Protein AF-X1PTL4-F1 (afdb_monomer_lite)

Sequence (139 aa):
MKKRNIVIISCVVGIVVIAAILIFVAPLKTVSYTVTENYQTTETYYIKEPYTVQEPYTETETYYEKEPFTTYETYTEREPYNKSVPIDYIVTSKGSYSYFWSTGFDVWINIKNTDIKSGTFTVVFNLILKGGAKTTKSA

pLDDT: mean 72.63, std 16.56, range [41.31, 96.75]

Structure (mmCIF, N/CA/C/O backbone):
data_AF-X1PTL4-F1
#
_entry.id   AF-X1PTL4-F1
#
loop_
_atom_site.group_PDB
_atom_site.id
_atom_site.type_symbol
_atom_site.label_atom_id
_atom_site.label_alt_id
_atom_site.label_comp_id
_atom_site.label_asym_id
_atom_site.label_entity_id
_atom_site.label_seq_id
_atom_site.pdbx_PDB_ins_code
_atom_site.Cartn_x
_atom_site.Cartn_y
_atom_site.Cartn_z
_atom_site.occupancy
_atom_site.B_iso_or_equiv
_atom_site.auth_seq_id
_atom_site.auth_comp_id
_atom_site.auth_asym_id
_atom_site.auth_atom_id
_atom_site.pdbx_PDB_model_num
ATOM 1 N N . MET A 1 1 ? -7.989 63.525 -13.585 1.00 59.88 1 MET A N 1
ATOM 2 C CA . MET A 1 1 ? -8.627 63.137 -12.299 1.00 59.88 1 MET A CA 1
ATOM 3 C C . MET A 1 1 ? -7.735 62.365 -11.312 1.00 59.88 1 MET A C 1
ATOM 5 O O . MET A 1 1 ? -8.124 62.255 -10.162 1.00 59.88 1 MET A O 1
ATOM 9 N N . LYS A 1 2 ? -6.533 61.879 -11.672 1.00 62.25 2 LYS A N 1
ATOM 10 C CA . LYS A 1 2 ? -5.738 60.993 -10.789 1.00 62.25 2 LYS A CA 1
ATOM 11 C C . LYS A 1 2 ? -4.992 61.699 -9.634 1.00 62.25 2 LYS A C 1
ATOM 13 O O . LYS A 1 2 ? -4.867 61.130 -8.559 1.00 62.25 2 LYS A O 1
ATOM 18 N N . LYS A 1 3 ? -4.543 62.951 -9.816 1.00 61.12 3 LYS A N 1
ATOM 19 C CA . LYS A 1 3 ? -3.769 63.686 -8.789 1.00 61.12 3 LYS A CA 1
ATOM 20 C C . LYS A 1 3 ? -4.604 64.179 -7.593 1.00 61.12 3 LYS A C 1
ATOM 22 O O . LYS A 1 3 ? -4.111 64.123 -6.476 1.00 61.12 3 LYS A O 1
ATOM 27 N N . ARG A 1 4 ? -5.865 64.603 -7.790 1.00 64.00 4 ARG A N 1
ATOM 28 C CA . ARG A 1 4 ? -6.728 65.067 -6.676 1.00 64.00 4 ARG A CA 1
ATOM 29 C C . ARG A 1 4 ? -7.063 63.939 -5.693 1.00 64.00 4 ARG A C 1
ATOM 31 O O . ARG A 1 4 ? -7.041 64.172 -4.493 1.00 64.00 4 ARG A O 1
ATOM 38 N N . ASN A 1 5 ? -7.280 62.718 -6.183 1.00 66.88 5 ASN A N 1
ATOM 39 C CA . ASN A 1 5 ? -7.657 61.587 -5.331 1.00 66.88 5 ASN A CA 1
ATOM 40 C C . ASN A 1 5 ? -6.498 61.120 -4.432 1.00 66.88 5 ASN A C 1
ATOM 42 O O . ASN A 1 5 ? -6.730 60.778 -3.280 1.00 66.88 5 ASN A O 1
ATOM 46 N N . ILE A 1 6 ? -5.251 61.175 -4.916 1.00 68.75 6 ILE A N 1
ATOM 47 C CA . ILE A 1 6 ? -4.063 60.811 -4.119 1.00 68.75 6 ILE A CA 1
ATOM 48 C C . ILE A 1 6 ? -3.835 61.807 -2.970 1.00 68.75 6 ILE A C 1
ATOM 50 O O . ILE A 1 6 ? -3.513 61.396 -1.859 1.00 68.75 6 ILE A O 1
ATOM 54 N N . VAL A 1 7 ? -4.056 63.105 -3.207 1.00 72.75 7 VAL A N 1
ATOM 55 C CA . VAL A 1 7 ? -3.920 64.138 -2.163 1.00 72.75 7 VAL A CA 1
ATOM 56 C C . VAL A 1 7 ? -4.988 63.974 -1.079 1.00 72.75 7 VAL A C 1
ATOM 58 O O . VAL A 1 7 ? -4.677 64.081 0.104 1.00 72.75 7 VAL A O 1
ATOM 61 N N . ILE A 1 8 ? -6.227 63.654 -1.463 1.00 74.31 8 ILE A N 1
ATOM 62 C CA . ILE A 1 8 ? -7.319 63.430 -0.505 1.00 74.31 8 ILE A CA 1
ATOM 63 C C . ILE A 1 8 ? -7.038 62.191 0.354 1.00 74.31 8 ILE A C 1
ATOM 65 O O . ILE A 1 8 ? -7.151 62.269 1.572 1.00 74.31 8 ILE A O 1
ATOM 69 N N . ILE A 1 9 ? -6.605 61.078 -0.250 1.00 75.69 9 ILE A N 1
ATOM 70 C CA . ILE A 1 9 ? -6.286 59.848 0.494 1.00 75.69 9 ILE A CA 1
ATOM 71 C C . ILE A 1 9 ? -5.126 60.084 1.470 1.00 75.69 9 ILE A C 1
ATOM 73 O O . ILE A 1 9 ? -5.224 59.689 2.628 1.00 75.69 9 ILE A O 1
ATOM 77 N N . SER A 1 10 ? -4.067 60.781 1.045 1.00 77.12 10 SER A N 1
ATOM 78 C CA . SER A 1 10 ? -2.933 61.118 1.920 1.00 77.12 10 SER A CA 1
ATOM 79 C C . SER A 1 10 ? -3.361 61.971 3.124 1.00 77.12 10 SER A C 1
ATOM 81 O O . SER A 1 10 ? -2.974 61.692 4.257 1.00 77.12 10 SER A O 1
ATOM 83 N N . CYS A 1 11 ? -4.234 62.960 2.904 1.00 81.50 11 CYS A N 1
ATOM 84 C CA . CYS A 1 11 ? -4.755 63.809 3.974 1.00 81.50 11 CYS A CA 1
ATOM 85 C C . CYS A 1 11 ? -5.617 63.015 4.973 1.00 81.50 11 CYS A C 1
ATOM 87 O O . CYS A 1 11 ? -5.450 63.149 6.183 1.00 81.50 11 CYS A O 1
ATOM 89 N N . VAL A 1 12 ? -6.487 62.126 4.477 1.00 81.88 12 VAL A N 1
ATOM 90 C CA . VAL A 1 12 ? -7.345 61.285 5.328 1.00 81.88 12 VAL A CA 1
ATOM 91 C C . VAL A 1 12 ? -6.512 60.318 6.170 1.00 81.88 12 VAL A C 1
ATOM 93 O O . VAL A 1 12 ? -6.748 60.206 7.371 1.00 81.88 12 VAL A O 1
ATOM 96 N N . VAL A 1 13 ? -5.502 59.667 5.585 1.00 82.94 13 VAL A N 1
ATOM 97 C CA . VAL A 1 13 ? -4.611 58.761 6.331 1.00 82.94 13 VAL A CA 1
ATOM 98 C C . VAL A 1 13 ? -3.830 59.526 7.401 1.00 82.94 13 VAL A C 1
ATOM 100 O O . VAL A 1 13 ? -3.746 59.059 8.535 1.00 82.94 13 VAL A O 1
ATOM 103 N N . GLY A 1 14 ? -3.331 60.726 7.087 1.00 85.25 14 GLY A N 1
ATOM 104 C CA . GLY A 1 14 ? -2.650 61.578 8.064 1.00 85.25 14 GLY A CA 1
ATOM 105 C C . GLY A 1 14 ? -3.526 61.921 9.273 1.00 85.25 14 GLY A C 1
ATOM 106 O O . GLY A 1 14 ? -3.080 61.792 10.411 1.00 85.25 14 GLY A O 1
ATOM 107 N N . ILE A 1 15 ? -4.793 62.282 9.044 1.00 84.81 15 ILE A N 1
ATOM 108 C CA . ILE A 1 15 ? -5.740 62.614 10.121 1.00 84.81 15 ILE A CA 1
ATOM 109 C C . ILE A 1 15 ? -6.032 61.394 11.004 1.00 84.81 15 ILE A C 1
ATOM 111 O O . ILE A 1 15 ? -6.038 61.516 12.228 1.00 84.81 15 ILE A O 1
ATOM 115 N N . VAL A 1 16 ? -6.233 60.213 10.408 1.00 85.06 16 VAL A N 1
ATOM 116 C CA . VAL A 1 16 ? -6.510 58.977 11.164 1.00 85.06 16 VAL A CA 1
ATOM 117 C C . VAL A 1 16 ? -5.323 58.591 12.046 1.00 85.06 16 VAL A C 1
ATOM 119 O O . VAL A 1 16 ? -5.514 58.234 13.208 1.00 85.06 16 VAL A O 1
ATOM 122 N N . VAL A 1 17 ? -4.095 58.713 11.533 1.00 85.56 17 VAL A N 1
ATOM 123 C CA . VAL A 1 17 ? -2.881 58.411 12.305 1.00 85.56 17 VAL A CA 1
ATOM 124 C C . VAL A 1 17 ? -2.720 59.380 13.480 1.00 85.56 17 VAL A C 1
ATOM 126 O O . VAL A 1 17 ? -2.443 58.941 14.594 1.00 85.56 17 VAL A O 1
ATOM 129 N N . ILE A 1 18 ? -2.957 60.680 13.274 1.00 85.06 18 ILE A N 1
ATOM 130 C CA . ILE A 1 18 ? -2.886 61.679 14.354 1.00 85.06 18 ILE A CA 1
ATOM 131 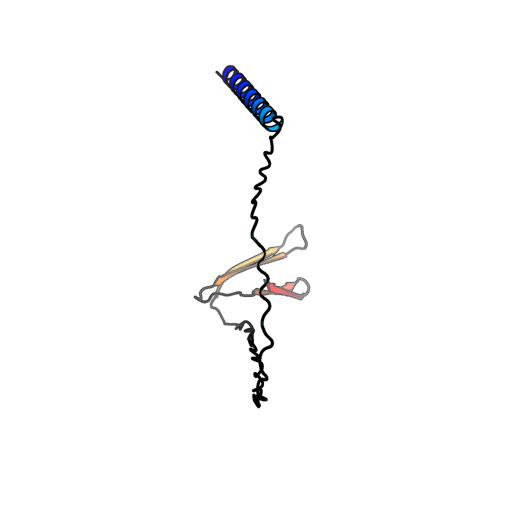C C . ILE A 1 18 ? -3.952 61.405 15.424 1.00 85.06 18 ILE A C 1
ATOM 133 O O . ILE A 1 18 ? -3.645 61.434 16.615 1.00 85.06 18 ILE A O 1
ATOM 137 N N . ALA A 1 19 ? -5.186 61.089 15.021 1.00 83.12 19 ALA A N 1
ATOM 138 C CA . ALA A 1 19 ? -6.263 60.768 15.955 1.00 83.12 19 ALA A CA 1
ATOM 139 C C . ALA A 1 19 ? -5.944 59.522 16.800 1.00 83.12 19 ALA A C 1
ATOM 141 O O . ALA A 1 19 ? -6.158 59.533 18.010 1.00 83.12 19 ALA A O 1
ATOM 142 N N . ALA A 1 20 ? -5.373 58.478 16.190 1.00 81.81 20 ALA A N 1
ATOM 143 C CA . ALA A 1 20 ? -4.968 57.272 16.908 1.00 81.81 20 ALA A CA 1
ATOM 144 C C . ALA A 1 20 ? -3.878 57.564 17.952 1.00 81.81 20 ALA A C 1
ATOM 146 O O . ALA A 1 20 ? -3.987 57.114 19.091 1.00 81.81 20 ALA A O 1
ATOM 147 N N . ILE A 1 21 ? -2.866 58.366 17.603 1.00 82.81 21 ILE A N 1
ATOM 148 C CA . ILE A 1 21 ? -1.808 58.756 18.546 1.00 82.81 21 ILE A CA 1
ATOM 149 C C . ILE A 1 21 ? -2.398 59.534 19.730 1.00 82.81 21 ILE A C 1
ATOM 151 O O . ILE A 1 21 ? -2.048 59.253 20.874 1.00 82.81 21 ILE A O 1
ATOM 155 N N . LEU A 1 22 ? -3.332 60.460 19.491 1.00 82.44 22 LEU A N 1
ATOM 156 C CA . LEU A 1 22 ? -3.970 61.228 20.567 1.00 82.44 22 LEU A CA 1
ATOM 157 C C . LEU A 1 22 ? -4.773 60.348 21.535 1.00 82.44 22 LEU A C 1
ATOM 159 O O . LEU A 1 22 ? -4.775 60.622 22.733 1.00 82.44 22 LEU A O 1
ATOM 163 N N . ILE A 1 23 ? -5.404 59.276 21.045 1.00 79.44 23 ILE A N 1
ATOM 164 C CA . ILE A 1 23 ? -6.117 58.313 21.899 1.00 79.44 23 ILE A CA 1
ATOM 165 C C . ILE A 1 23 ? -5.135 57.552 22.799 1.00 79.44 23 ILE A C 1
ATOM 167 O O . ILE A 1 23 ? -5.414 57.376 23.981 1.00 79.44 23 ILE A O 1
ATOM 171 N N . PHE A 1 24 ? -3.976 57.140 22.275 1.00 74.56 24 PHE A N 1
ATOM 172 C CA . PHE A 1 24 ? -2.977 56.407 23.064 1.00 74.56 24 PHE A CA 1
ATOM 173 C C . PHE A 1 24 ? -2.208 57.284 24.057 1.00 74.56 24 PHE A C 1
ATOM 175 O O . PHE A 1 24 ? -1.771 56.789 25.092 1.00 74.56 24 PHE A O 1
ATOM 182 N N . VAL A 1 25 ? -2.039 58.576 23.764 1.00 74.19 25 VAL A N 1
ATOM 183 C CA . VAL A 1 25 ? -1.352 59.516 24.666 1.00 74.19 25 VAL A CA 1
ATOM 184 C C . VAL A 1 25 ? -2.276 60.010 25.787 1.00 74.19 25 VAL A C 1
ATOM 186 O O . VAL A 1 25 ? -1.789 60.518 26.796 1.00 74.19 25 VAL A O 1
ATOM 189 N N . ALA A 1 26 ? -3.597 59.849 25.663 1.00 73.94 26 ALA A N 1
ATOM 190 C CA . ALA A 1 26 ? -4.530 60.258 26.705 1.00 73.94 26 ALA A CA 1
ATOM 191 C C . ALA A 1 26 ? -4.365 59.378 27.968 1.00 73.94 26 ALA A C 1
ATOM 193 O O . ALA A 1 26 ? -4.614 58.172 27.916 1.00 73.94 26 ALA A O 1
ATOM 194 N N . PRO A 1 27 ? -3.972 59.947 29.124 1.00 73.44 27 PRO A N 1
ATOM 195 C CA . PRO A 1 27 ? -3.802 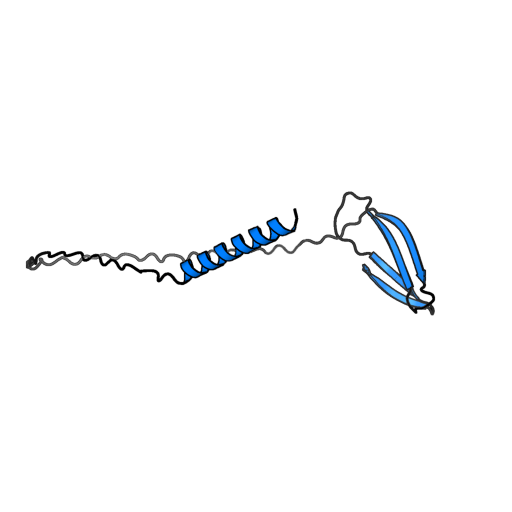59.175 30.348 1.00 73.44 27 PRO A CA 1
ATOM 196 C C . PRO A 1 27 ? -5.161 58.676 30.851 1.00 73.44 27 PRO A C 1
ATOM 198 O O . PRO A 1 27 ? -6.036 59.463 31.219 1.00 73.44 27 PRO A O 1
ATOM 201 N N . LEU A 1 28 ? -5.327 57.354 30.887 1.00 66.88 28 LEU A N 1
ATOM 202 C CA . LEU A 1 28 ? -6.497 56.691 31.459 1.00 66.88 28 LEU A CA 1
ATOM 203 C C . LEU A 1 28 ? -6.563 56.985 32.966 1.00 66.88 28 LEU A C 1
ATOM 205 O O . LEU A 1 28 ? -5.712 56.551 33.740 1.00 66.88 28 LEU A O 1
ATOM 209 N N . LYS A 1 29 ? -7.578 57.745 33.389 1.00 68.06 29 LYS A N 1
ATOM 210 C CA . LYS A 1 29 ? -7.868 58.013 34.803 1.00 68.06 29 LYS A CA 1
ATOM 211 C C . LYS A 1 29 ? -8.554 56.783 35.398 1.00 68.06 29 LYS A C 1
ATOM 213 O O . LYS A 1 29 ? -9.743 56.569 35.178 1.00 68.06 29 LYS A O 1
ATOM 218 N N . THR A 1 30 ? -7.815 55.973 36.143 1.00 65.38 30 THR A N 1
ATOM 219 C CA . THR A 1 30 ? -8.392 54.902 36.958 1.00 65.38 30 THR A CA 1
ATOM 220 C C . THR A 1 30 ? -9.062 55.514 38.185 1.00 65.38 30 THR A C 1
ATOM 222 O O . THR A 1 30 ? -8.434 56.233 38.959 1.00 65.38 30 THR A O 1
ATOM 225 N N . VAL A 1 31 ? -10.361 55.265 38.348 1.00 62.75 31 VAL A N 1
ATOM 226 C CA . VAL A 1 31 ? -11.122 55.712 39.520 1.00 62.75 31 VAL A CA 1
ATOM 227 C C . VAL A 1 31 ? -11.300 54.509 40.438 1.00 62.75 31 VAL A C 1
ATOM 229 O O . VAL A 1 31 ? -11.949 53.532 40.074 1.00 62.75 31 VAL A O 1
ATOM 232 N N . SER A 1 32 ? -10.680 54.556 41.611 1.00 48.78 32 SER A N 1
ATOM 233 C CA . SER A 1 32 ? -10.858 53.566 42.672 1.00 48.78 32 SER A CA 1
ATOM 234 C C . SER A 1 32 ? -12.131 53.871 43.459 1.00 48.78 32 SER A C 1
ATOM 236 O O . SER A 1 32 ? -12.310 55.007 43.900 1.00 48.78 32 SER A O 1
ATOM 238 N N . TYR A 1 33 ? -12.978 52.869 43.685 1.00 51.00 33 TYR A N 1
ATOM 239 C CA . TYR A 1 33 ? -14.072 52.957 44.650 1.00 51.00 33 TYR A CA 1
ATOM 240 C C . TYR A 1 33 ? -13.740 52.098 45.874 1.00 51.00 33 TYR A C 1
ATOM 242 O O . TYR A 1 33 ? -13.308 50.955 45.749 1.00 51.00 33 TYR A O 1
ATOM 250 N N . THR A 1 34 ? -13.931 52.663 47.061 1.00 51.12 34 THR A N 1
ATOM 251 C CA . THR A 1 34 ? -13.865 51.951 48.341 1.00 51.12 34 THR A CA 1
ATOM 252 C C . THR A 1 34 ? -15.251 52.002 48.961 1.00 51.12 34 THR A C 1
ATOM 254 O O . THR A 1 34 ? -15.766 53.093 49.206 1.00 51.12 34 THR A O 1
ATOM 257 N N . VAL A 1 35 ? -15.865 50.843 49.195 1.00 59.03 35 VAL A N 1
ATOM 258 C CA . VAL A 1 35 ? -17.105 50.747 49.972 1.00 59.03 35 VAL A CA 1
ATOM 259 C C . VAL A 1 35 ? -16.722 50.455 51.416 1.00 59.03 35 VAL A C 1
ATOM 261 O O . VAL A 1 35 ? -16.110 49.431 51.709 1.00 59.03 35 VAL A O 1
ATOM 264 N N . THR A 1 36 ? -17.065 51.384 52.300 1.00 56.38 36 THR A N 1
ATOM 265 C CA . THR A 1 36 ? -16.919 51.243 53.747 1.00 56.38 36 THR A CA 1
ATOM 266 C C . THR A 1 36 ? -18.284 50.870 54.306 1.00 56.38 36 THR A C 1
ATOM 268 O O . THR A 1 36 ? -19.173 51.718 54.337 1.00 56.38 36 THR A O 1
ATOM 271 N N . GLU A 1 37 ? -18.467 49.625 54.744 1.00 56.56 37 GLU A N 1
ATOM 272 C CA . GLU A 1 37 ? -19.652 49.254 55.520 1.00 56.56 37 GLU A CA 1
ATOM 273 C C . GLU A 1 37 ? -19.321 49.280 57.011 1.00 56.56 37 GLU A C 1
ATOM 275 O O . GLU A 1 37 ? -18.328 48.710 57.465 1.00 56.56 37 GLU A O 1
ATOM 280 N N . ASN A 1 38 ? -20.138 50.012 57.761 1.00 49.84 38 ASN A N 1
ATOM 281 C CA . ASN A 1 38 ? -19.940 50.310 59.168 1.00 49.84 38 ASN A CA 1
ATOM 282 C C . ASN A 1 38 ? -21.061 49.615 59.945 1.00 49.84 38 ASN A C 1
ATOM 284 O O . ASN A 1 38 ? -22.199 50.080 59.915 1.00 49.84 38 ASN A O 1
ATOM 288 N N . TYR A 1 39 ? -20.753 48.513 60.630 1.00 44.53 39 TYR A N 1
ATOM 289 C CA . TYR A 1 39 ? -21.702 47.861 61.532 1.00 44.53 39 TYR A CA 1
ATOM 290 C C . TYR A 1 39 ? -21.118 47.795 62.938 1.00 44.53 39 TYR A C 1
ATOM 292 O O . TYR A 1 39 ? -20.201 47.034 63.233 1.00 44.53 39 TYR A O 1
ATOM 300 N N . GLN A 1 40 ? -21.681 48.623 63.810 1.00 52.56 40 GLN A N 1
ATOM 301 C CA . GLN A 1 40 ? -21.682 48.403 65.249 1.00 52.56 40 GLN A CA 1
ATOM 302 C C . GLN A 1 40 ? -22.735 47.341 65.563 1.00 52.56 40 GLN A C 1
ATOM 304 O O . GLN A 1 40 ? -23.881 47.482 65.133 1.00 52.56 40 GLN A O 1
ATOM 309 N N . THR A 1 41 ? -22.407 46.312 66.346 1.00 48.06 41 THR A N 1
ATOM 310 C CA . THR A 1 41 ? -23.445 45.556 67.062 1.00 48.06 41 THR A CA 1
ATOM 311 C C . THR A 1 41 ? -22.932 45.050 68.411 1.00 48.06 41 THR A C 1
ATOM 313 O O . THR A 1 41 ? -21.802 44.595 68.548 1.00 48.06 41 THR A O 1
ATOM 316 N N . THR A 1 42 ? -23.803 45.236 69.395 1.00 57.75 42 THR A N 1
ATOM 317 C CA . THR A 1 42 ? -23.693 45.229 70.857 1.00 57.75 42 THR A CA 1
ATOM 318 C C . THR A 1 42 ? -23.330 43.899 71.520 1.00 57.75 42 THR A C 1
ATOM 320 O O . THR A 1 42 ? -23.804 42.840 71.114 1.00 57.75 42 THR A O 1
ATOM 323 N N . GLU A 1 43 ? -22.591 43.988 72.630 1.00 51.50 43 GLU A N 1
ATOM 324 C CA . GLU A 1 43 ? -22.378 42.911 73.602 1.00 51.50 43 GLU A CA 1
ATOM 325 C C . GLU A 1 43 ? -23.684 42.518 74.314 1.00 51.50 43 GLU A C 1
ATOM 327 O O . GLU A 1 43 ? -24.432 43.379 74.776 1.00 51.50 43 GLU A O 1
ATOM 332 N N . THR A 1 44 ? -23.920 41.216 74.491 1.00 49.38 44 THR A N 1
ATOM 333 C CA . THR A 1 44 ? -24.757 40.696 75.585 1.00 49.38 44 THR A CA 1
ATOM 334 C C . THR A 1 44 ? -24.103 39.447 76.172 1.00 49.38 44 THR A C 1
ATOM 336 O O . THR A 1 44 ? -23.952 38.420 75.514 1.00 49.38 44 THR A O 1
ATOM 339 N N . TYR A 1 45 ? -23.671 39.562 77.426 1.00 46.44 45 TYR A N 1
ATOM 340 C CA . TYR A 1 45 ? -23.119 38.475 78.226 1.00 46.44 45 TYR A CA 1
ATOM 341 C C . TYR A 1 45 ? -24.283 37.712 78.865 1.00 46.44 45 TYR A C 1
ATOM 343 O O . TYR A 1 45 ? -24.985 38.255 79.717 1.00 46.44 45 TYR A O 1
ATOM 351 N N . TYR A 1 46 ? -24.495 36.460 78.466 1.00 51.53 46 TYR A N 1
ATOM 352 C CA . TYR A 1 46 ? -25.392 35.549 79.173 1.00 51.53 46 TYR A CA 1
ATOM 353 C C . TYR A 1 46 ? -24.551 34.481 79.869 1.00 51.53 46 TYR A C 1
ATOM 355 O O . TYR A 1 46 ? -23.993 33.590 79.227 1.00 51.53 46 TYR A O 1
ATOM 363 N N . ILE A 1 47 ? -24.466 34.579 81.197 1.00 55.66 47 ILE A N 1
ATOM 364 C CA . ILE A 1 47 ? -24.013 33.488 82.063 1.00 55.66 47 ILE A CA 1
ATOM 365 C C . ILE A 1 47 ? -25.052 32.375 81.929 1.00 55.66 47 ILE A C 1
ATOM 367 O O . ILE A 1 47 ? -26.203 32.555 82.324 1.00 55.66 47 ILE A O 1
ATOM 371 N N . LYS A 1 48 ? -24.667 31.232 81.357 1.00 55.12 48 LYS A N 1
ATOM 372 C CA . LYS A 1 48 ? -25.462 30.008 81.475 1.00 55.12 48 LYS A CA 1
ATOM 373 C C . LYS A 1 48 ? -25.181 29.376 82.836 1.00 55.12 48 LYS A C 1
ATOM 375 O O . LYS A 1 48 ? -24.029 29.143 83.192 1.00 55.12 48 LYS A O 1
ATOM 380 N N . GLU A 1 49 ? -26.255 29.121 83.569 1.00 54.41 49 GLU A N 1
ATOM 381 C CA . GLU A 1 49 ? -26.307 28.307 84.784 1.00 54.41 49 GLU A CA 1
ATOM 382 C C . GLU A 1 49 ? -25.633 26.932 84.564 1.00 54.41 49 GLU A C 1
ATOM 384 O O . GLU A 1 49 ? -25.614 26.437 83.429 1.00 54.41 49 GLU A O 1
ATOM 389 N N . PRO A 1 50 ? -25.072 26.286 85.606 1.00 50.44 50 PRO A N 1
ATOM 390 C CA . PRO A 1 50 ? -24.488 24.957 85.463 1.00 50.44 50 PRO A CA 1
ATOM 391 C C . PRO A 1 50 ? -25.586 23.938 85.133 1.00 50.44 50 PRO A C 1
ATOM 393 O O . PRO A 1 50 ? -26.475 23.682 85.944 1.00 50.44 50 PRO A O 1
ATOM 396 N N . TYR A 1 51 ? -25.519 23.351 83.936 1.00 44.50 51 TYR A N 1
ATOM 397 C CA . TYR A 1 51 ? -26.410 22.261 83.552 1.00 44.50 51 TYR A CA 1
ATOM 398 C C . TYR A 1 51 ? -26.164 21.033 84.431 1.00 44.50 51 TYR A C 1
ATOM 400 O O . TYR A 1 51 ? -25.030 20.613 84.672 1.00 44.50 51 TYR A O 1
ATOM 408 N N . THR A 1 52 ? -27.275 20.480 84.895 1.00 56.41 52 THR A N 1
ATOM 409 C CA . THR A 1 52 ? -27.410 19.235 85.637 1.00 56.41 52 THR A CA 1
ATOM 410 C C . THR A 1 52 ? -26.867 18.037 84.853 1.00 56.41 52 THR A C 1
ATOM 412 O O . THR A 1 52 ? -26.947 17.967 83.628 1.00 56.41 52 THR A O 1
ATOM 415 N N . VAL A 1 53 ? -26.299 17.100 85.615 1.00 54.16 53 VAL A N 1
ATOM 416 C CA . VAL A 1 53 ? -25.747 15.797 85.216 1.00 54.16 53 VAL A CA 1
ATOM 417 C C . VAL A 1 53 ? -26.635 15.089 84.183 1.00 54.16 53 VAL A C 1
ATOM 419 O O . VAL A 1 53 ? -27.809 14.850 84.453 1.00 54.16 53 VAL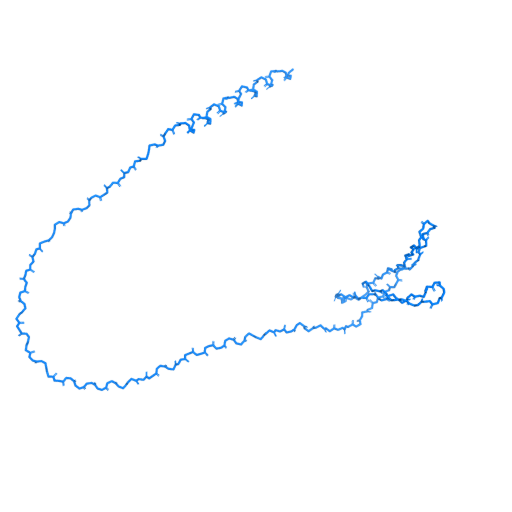 A O 1
ATOM 422 N N . GLN A 1 54 ? -26.062 14.714 83.034 1.00 50.41 54 GLN A N 1
ATOM 423 C CA . GLN A 1 54 ? -26.668 13.731 82.131 1.00 50.41 54 GLN A CA 1
ATOM 424 C C . GLN A 1 54 ? -26.213 12.319 82.514 1.00 50.41 54 GLN A C 1
ATOM 426 O O . GLN A 1 54 ? -25.031 12.080 82.771 1.00 50.41 54 GLN A O 1
ATOM 431 N N . GLU A 1 55 ? -27.175 11.403 82.569 1.00 55.91 55 GLU A N 1
ATOM 432 C CA . GLU A 1 55 ? -26.987 9.964 82.765 1.00 55.91 55 GLU A CA 1
ATOM 433 C C . GLU A 1 55 ? -26.100 9.366 81.652 1.00 55.91 55 GLU A C 1
ATOM 435 O O . GLU A 1 55 ? -26.092 9.885 80.532 1.00 55.91 55 GLU A O 1
ATOM 440 N N . PRO A 1 56 ? -25.337 8.285 81.909 1.00 48.44 56 PRO A N 1
ATOM 441 C CA . PRO A 1 56 ? -24.493 7.691 80.881 1.00 48.44 56 PRO A CA 1
ATOM 442 C C . PRO A 1 56 ? -25.352 7.030 79.795 1.00 48.44 56 PRO A C 1
ATOM 444 O O . PRO A 1 56 ? -25.958 5.980 80.008 1.00 48.44 56 PRO A O 1
ATOM 447 N N . TYR A 1 57 ? -25.363 7.639 78.609 1.00 41.31 57 TYR A N 1
ATOM 448 C CA . TYR A 1 57 ? -25.913 7.044 77.395 1.00 41.31 57 TYR A CA 1
ATOM 449 C C . TYR A 1 57 ? -25.044 5.845 77.000 1.00 41.31 57 TYR A C 1
ATOM 451 O O . TYR A 1 57 ? -23.850 5.984 76.733 1.00 41.31 57 TYR A O 1
ATOM 459 N N . THR A 1 58 ? -25.626 4.649 77.001 1.00 55.03 58 THR A N 1
ATOM 460 C CA . THR A 1 58 ? -25.005 3.458 76.416 1.00 55.03 58 THR A CA 1
ATOM 461 C C . THR A 1 58 ? -25.529 3.314 74.998 1.00 55.03 58 THR A C 1
ATOM 463 O O . THR A 1 58 ? -26.547 2.671 74.772 1.00 55.03 58 THR A O 1
ATOM 466 N N . GLU A 1 59 ? -24.821 3.899 74.034 1.00 48.84 59 GLU A N 1
ATOM 467 C CA . GLU A 1 59 ? -24.976 3.523 72.631 1.00 48.84 59 GLU A CA 1
ATOM 468 C C . GLU A 1 59 ? -23.756 2.729 72.182 1.00 48.84 59 GLU A C 1
ATOM 470 O O . GLU A 1 59 ? -22.631 3.221 72.121 1.00 48.84 59 GLU A O 1
ATOM 475 N N . THR A 1 60 ? -23.992 1.453 71.894 1.00 55.03 60 THR A N 1
ATOM 476 C CA . THR A 1 60 ? -23.093 0.642 71.077 1.00 55.03 60 THR A CA 1
ATOM 477 C C . THR A 1 60 ? -23.606 0.733 69.648 1.00 55.03 60 THR A C 1
ATOM 479 O O . THR A 1 60 ? -24.405 -0.089 69.212 1.00 55.03 60 THR A O 1
ATOM 482 N N . GLU A 1 61 ? -23.174 1.755 68.911 1.00 51.62 61 GLU A N 1
ATOM 483 C CA . GLU A 1 61 ? -23.338 1.754 67.460 1.00 51.62 61 GLU A CA 1
ATOM 484 C C . GLU A 1 61 ? -22.334 0.764 66.859 1.00 51.62 61 GLU A C 1
ATOM 486 O O . GLU A 1 61 ? -21.120 0.978 66.844 1.00 51.62 61 GLU A O 1
ATOM 491 N N . THR A 1 62 ? -22.841 -0.371 66.383 1.00 47.62 62 THR A N 1
ATOM 492 C CA . THR A 1 62 ? -22.083 -1.298 65.545 1.00 47.62 62 THR A CA 1
ATOM 493 C C . THR A 1 62 ? -21.754 -0.611 64.223 1.00 47.62 62 THR A C 1
ATOM 495 O O . THR A 1 62 ? -22.636 -0.384 63.394 1.00 47.62 62 THR A O 1
ATOM 498 N N . TYR A 1 63 ? -20.479 -0.283 64.035 1.00 42.28 63 TYR A N 1
ATOM 499 C CA . TYR A 1 63 ? -19.932 0.249 62.793 1.00 42.28 63 TYR A CA 1
ATOM 500 C C . TYR A 1 63 ? -20.047 -0.813 61.690 1.00 42.28 63 TYR A C 1
ATOM 502 O O . TYR A 1 63 ? -19.326 -1.810 61.709 1.00 42.28 63 TYR A O 1
ATOM 510 N N . TYR A 1 64 ? -20.956 -0.623 60.733 1.00 54.66 64 TYR A N 1
ATOM 511 C CA . TYR A 1 64 ? -20.942 -1.408 59.500 1.00 54.66 64 TYR A CA 1
ATOM 512 C C . TYR A 1 64 ? -19.888 -0.812 58.565 1.00 54.66 64 TYR A C 1
ATOM 514 O O . TYR A 1 64 ? -20.017 0.313 58.081 1.00 54.66 64 TYR A O 1
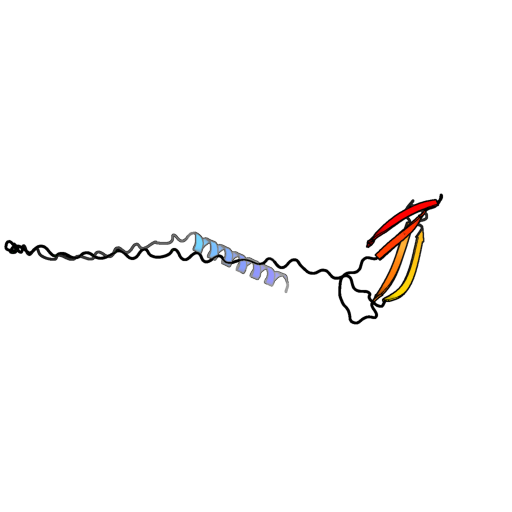ATOM 522 N N . GLU A 1 65 ? -18.821 -1.577 58.359 1.00 52.53 65 GLU A N 1
ATOM 523 C CA . GLU A 1 65 ? -17.751 -1.305 57.406 1.00 52.53 65 GLU A CA 1
ATOM 524 C C . GLU A 1 65 ? -18.342 -1.104 56.001 1.00 52.53 65 GLU A C 1
ATOM 526 O O . GLU A 1 65 ? -19.066 -1.947 55.473 1.00 52.53 65 GLU A O 1
ATOM 531 N N . LYS A 1 66 ? -18.082 0.062 55.407 1.00 56.41 66 LYS A N 1
ATOM 532 C CA . LYS A 1 66 ? -18.541 0.401 54.060 1.00 56.41 66 LYS A CA 1
ATOM 533 C C . LYS A 1 66 ? -17.643 -0.323 53.056 1.00 56.41 66 LYS A C 1
ATOM 535 O O . LYS A 1 66 ? -16.464 0.010 52.960 1.00 56.41 66 LYS A O 1
ATOM 540 N N . GLU A 1 67 ? -18.189 -1.283 52.310 1.00 58.28 67 GLU A N 1
ATOM 541 C CA . GLU A 1 67 ? -17.440 -1.965 51.247 1.00 58.28 67 GLU A CA 1
ATOM 542 C C . GLU A 1 67 ? -16.870 -0.946 50.235 1.00 58.28 67 GLU A C 1
ATOM 544 O O . GLU A 1 67 ? -17.583 -0.022 49.814 1.00 58.28 67 GLU A O 1
ATOM 549 N N . PRO A 1 68 ? -15.594 -1.069 49.823 1.00 52.34 68 PRO A N 1
ATOM 550 C CA . PRO A 1 68 ? -15.029 -0.186 48.817 1.00 52.34 68 PRO A CA 1
ATOM 551 C C . PRO A 1 68 ? -15.605 -0.532 47.439 1.00 52.34 68 PRO A C 1
ATOM 553 O O . PRO A 1 68 ? -15.363 -1.607 46.891 1.00 52.34 68 PRO A O 1
ATOM 556 N N . PHE A 1 69 ? -16.329 0.419 46.845 1.00 51.78 69 PHE A N 1
ATOM 557 C CA . PHE A 1 69 ? -16.704 0.368 45.434 1.00 51.78 69 PHE A CA 1
ATOM 558 C C . PHE A 1 69 ? -15.434 0.373 44.577 1.00 51.78 69 PHE A C 1
ATOM 560 O O . PHE A 1 69 ? -14.802 1.409 44.380 1.00 51.78 69 PHE A O 1
ATOM 567 N N . THR A 1 70 ? -15.058 -0.794 44.063 1.00 50.81 70 THR A N 1
ATOM 568 C CA . THR A 1 70 ? -14.021 -0.932 43.041 1.00 50.81 70 THR A CA 1
ATOM 569 C C . THR A 1 70 ? -14.693 -1.077 41.683 1.00 50.81 70 THR A C 1
ATOM 571 O O . THR A 1 70 ? -14.980 -2.169 41.199 1.00 50.81 70 THR A O 1
ATOM 574 N N . THR A 1 71 ? -14.994 0.058 41.058 1.00 53.84 71 THR A N 1
ATOM 575 C CA . THR A 1 71 ? -15.460 0.081 39.671 1.00 53.84 71 THR A CA 1
ATOM 576 C C . THR A 1 71 ? -14.248 -0.117 38.761 1.00 53.84 71 THR A C 1
ATOM 578 O O . THR A 1 71 ? -13.521 0.828 38.466 1.00 53.84 71 THR A O 1
ATOM 581 N N . TYR A 1 72 ? -13.987 -1.355 38.346 1.00 59.25 72 TYR A N 1
ATOM 582 C CA . TYR A 1 72 ? -13.022 -1.635 37.285 1.00 59.25 72 TYR A CA 1
ATOM 583 C C . TYR A 1 72 ? -13.714 -1.438 35.933 1.00 59.25 72 TYR A C 1
ATOM 585 O O . TYR A 1 72 ? -14.485 -2.287 35.492 1.00 59.25 72 TYR A O 1
ATOM 593 N N . GLU A 1 73 ? -13.451 -0.317 35.263 1.00 54.59 73 GLU A N 1
ATOM 594 C CA . GLU A 1 73 ? -13.791 -0.175 33.847 1.00 54.59 73 GLU A CA 1
ATOM 595 C C . GLU A 1 73 ? -12.794 -1.001 33.027 1.00 54.59 73 GLU A C 1
ATOM 597 O O . GLU A 1 73 ? -11.675 -0.577 32.741 1.00 54.59 73 GLU A O 1
ATOM 602 N N . THR A 1 74 ? -13.175 -2.224 32.663 1.00 50.69 74 THR A N 1
ATOM 603 C CA . THR A 1 74 ? -12.414 -3.028 31.704 1.00 50.69 74 THR A CA 1
ATOM 604 C C . THR A 1 74 ? -12.567 -2.426 30.311 1.00 50.69 74 THR A C 1
ATOM 606 O O . THR A 1 74 ? -13.493 -2.764 29.570 1.00 50.69 74 THR A O 1
ATOM 609 N N . TYR A 1 75 ? -11.654 -1.525 29.944 1.00 51.78 75 TYR A N 1
ATOM 610 C CA . TYR A 1 75 ? -11.502 -1.066 28.568 1.00 51.78 75 TYR A CA 1
ATOM 611 C C . TYR A 1 75 ? -11.055 -2.254 27.712 1.00 51.78 75 TYR A C 1
ATOM 613 O O . TYR A 1 75 ? -9.903 -2.678 27.754 1.00 51.78 75 TYR A O 1
ATOM 621 N N . THR A 1 76 ? -11.991 -2.847 26.973 1.00 61.03 76 THR A N 1
ATOM 622 C CA . THR A 1 76 ? -11.652 -3.887 25.999 1.00 61.03 76 THR A CA 1
ATOM 623 C C . THR A 1 76 ? -11.210 -3.181 24.726 1.00 61.03 76 THR A C 1
ATOM 625 O O . THR A 1 76 ? -12.043 -2.787 23.907 1.00 61.03 76 THR A O 1
ATOM 628 N N . GLU A 1 77 ? -9.904 -2.975 24.581 1.00 58.03 77 GLU A N 1
ATOM 629 C CA . GLU A 1 77 ? -9.311 -2.521 23.327 1.00 58.03 77 GLU A CA 1
ATOM 630 C C . GLU A 1 77 ? -9.636 -3.563 22.246 1.00 58.03 77 GLU A C 1
ATOM 632 O O . GLU A 1 77 ? -9.204 -4.715 22.305 1.00 58.03 77 GLU A O 1
ATOM 637 N N . ARG A 1 78 ? -10.504 -3.202 21.292 1.00 64.12 78 ARG A N 1
ATOM 638 C CA . ARG A 1 78 ? -10.788 -4.066 20.144 1.00 64.12 78 ARG A CA 1
ATOM 639 C C . ARG A 1 78 ? -9.637 -3.934 19.161 1.00 64.12 78 ARG A C 1
ATOM 641 O O . ARG A 1 78 ? -9.550 -2.939 18.448 1.00 64.12 78 ARG A O 1
ATOM 648 N N . GLU A 1 79 ? -8.814 -4.972 19.091 1.00 61.47 79 GLU A N 1
ATOM 649 C CA . GLU A 1 79 ? -7.885 -5.187 17.983 1.00 61.47 79 GLU A CA 1
ATOM 650 C C . GLU A 1 79 ? -8.640 -5.041 16.641 1.00 61.47 79 GLU A C 1
ATOM 652 O O . GLU A 1 79 ? -9.689 -5.677 16.451 1.00 61.47 79 GLU A O 1
ATOM 657 N N . PRO A 1 80 ? -8.166 -4.205 15.699 1.00 58.88 80 PRO A N 1
ATOM 658 C CA . PRO A 1 80 ? -8.805 -4.068 14.400 1.00 58.88 80 PRO A CA 1
ATOM 659 C C . PRO A 1 80 ? -8.696 -5.386 13.626 1.00 58.88 80 PRO A C 1
ATOM 661 O O . PRO A 1 80 ? -7.613 -5.833 13.247 1.00 58.88 80 PRO A O 1
ATOM 664 N N . TYR A 1 81 ? -9.842 -6.018 13.368 1.00 65.56 81 TYR A N 1
ATOM 665 C CA . TYR A 1 81 ? -9.915 -7.244 12.577 1.00 65.56 81 TYR A CA 1
ATOM 666 C C . TYR A 1 81 ? -9.659 -6.941 11.093 1.00 65.56 81 TYR A C 1
ATOM 668 O O . TYR A 1 81 ? -10.569 -6.582 10.345 1.00 65.56 81 TYR A O 1
ATOM 676 N N . ASN A 1 82 ? -8.408 -7.102 10.658 1.00 70.12 82 ASN A N 1
ATOM 677 C CA . ASN A 1 82 ? -8.020 -6.992 9.254 1.00 70.12 82 ASN A CA 1
ATOM 678 C C . ASN A 1 82 ? -8.177 -8.353 8.560 1.00 70.12 82 ASN A C 1
ATOM 680 O O . ASN A 1 82 ? -7.385 -9.271 8.773 1.00 70.12 82 ASN A O 1
ATOM 684 N N . LYS A 1 83 ? -9.201 -8.489 7.712 1.00 77.12 83 LYS A N 1
ATOM 685 C CA . LYS A 1 83 ? -9.440 -9.689 6.897 1.00 77.12 83 LYS A CA 1
ATOM 686 C C . LYS A 1 83 ? -9.070 -9.426 5.442 1.00 77.12 83 LYS A C 1
ATOM 688 O O . LYS A 1 83 ? -9.664 -8.564 4.805 1.00 77.12 83 LYS A O 1
ATOM 693 N N . SER A 1 84 ? -8.138 -10.212 4.903 1.00 80.31 84 SER A N 1
ATOM 694 C CA . SER A 1 84 ? -7.852 -10.208 3.466 1.00 80.31 84 SER A CA 1
ATOM 695 C C . SER A 1 84 ? -8.969 -10.934 2.713 1.00 80.31 84 SER A C 1
ATOM 697 O O . SER A 1 84 ? -9.314 -12.071 3.049 1.00 80.31 84 SER A O 1
ATOM 699 N N . VAL A 1 85 ? -9.559 -10.268 1.722 1.00 81.31 85 VAL A N 1
ATOM 700 C CA . VAL A 1 85 ? -10.636 -10.805 0.882 1.00 81.31 85 VAL A CA 1
ATOM 701 C C . VAL A 1 85 ? -10.265 -10.654 -0.594 1.00 81.31 85 VAL A C 1
ATOM 703 O O . VAL A 1 85 ? -9.732 -9.611 -0.975 1.00 81.31 85 VAL A O 1
ATOM 706 N N . PRO A 1 86 ? -10.530 -11.660 -1.444 1.00 84.50 86 PRO A N 1
ATOM 707 C CA . PRO A 1 86 ? -10.309 -11.521 -2.877 1.00 84.50 86 PRO A CA 1
ATOM 708 C C . PRO A 1 86 ? -11.281 -10.492 -3.479 1.00 84.50 86 PRO A C 1
ATOM 710 O O . PRO A 1 86 ? -12.464 -10.439 -3.109 1.00 84.50 86 PRO A O 1
ATOM 713 N N . ILE A 1 87 ? -10.766 -9.697 -4.420 1.00 87.19 87 ILE A N 1
ATOM 714 C CA . ILE A 1 87 ? -11.526 -8.721 -5.210 1.00 87.19 87 ILE A CA 1
ATOM 715 C C . ILE A 1 87 ? -11.406 -9.040 -6.698 1.00 87.19 87 ILE A C 1
ATOM 717 O O . ILE A 1 87 ? -10.355 -9.500 -7.156 1.00 87.19 87 ILE A O 1
ATOM 721 N N . ASP A 1 88 ? -12.465 -8.743 -7.443 1.00 90.75 88 ASP A N 1
ATOM 722 C CA . ASP A 1 88 ? -12.439 -8.798 -8.900 1.00 90.75 88 AS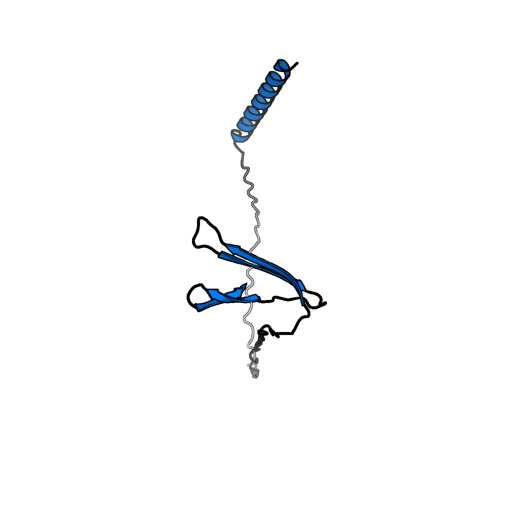P A CA 1
ATOM 723 C C . ASP A 1 88 ? -11.798 -7.526 -9.467 1.00 90.75 88 ASP A C 1
ATOM 725 O O . ASP A 1 88 ? -12.150 -6.400 -9.101 1.00 90.75 88 ASP A O 1
ATOM 729 N N . TYR A 1 89 ? -10.849 -7.695 -10.385 1.00 91.75 89 TYR A N 1
ATOM 730 C CA . TYR A 1 89 ? -10.152 -6.587 -11.026 1.00 91.75 89 TYR A CA 1
ATOM 731 C C . TYR A 1 89 ? -9.838 -6.888 -12.486 1.00 91.75 89 TYR A C 1
ATOM 733 O O . TYR A 1 89 ? -9.718 -8.041 -12.902 1.00 91.75 89 TYR A O 1
ATOM 741 N N . ILE A 1 90 ? -9.626 -5.824 -13.258 1.00 94.38 90 ILE A N 1
ATOM 742 C CA . ILE A 1 90 ? -9.110 -5.915 -14.624 1.00 94.38 90 ILE A CA 1
ATOM 743 C C . ILE A 1 90 ? -7.830 -5.094 -14.772 1.00 94.38 90 ILE A C 1
ATOM 745 O O . ILE A 1 90 ? -7.691 -4.006 -14.207 1.00 94.38 90 ILE A O 1
ATOM 749 N N . VAL A 1 91 ? -6.892 -5.603 -15.571 1.00 94.31 91 VAL A N 1
ATOM 750 C CA . VAL A 1 91 ? -5.703 -4.853 -15.991 1.00 94.31 91 VAL A CA 1
ATOM 751 C C . VAL A 1 91 ? -6.052 -4.101 -17.270 1.00 94.31 91 VAL A C 1
ATOM 753 O O . VAL A 1 91 ? -6.256 -4.706 -18.318 1.00 94.31 91 VAL A O 1
ATOM 756 N N . THR A 1 92 ? -6.135 -2.778 -17.176 1.00 96.75 92 THR A N 1
ATOM 757 C CA . THR A 1 92 ? -6.539 -1.903 -18.291 1.00 96.75 92 THR A CA 1
ATOM 758 C C . THR A 1 92 ? -5.382 -1.573 -19.227 1.00 96.75 92 THR A C 1
ATOM 760 O O . THR A 1 92 ? -5.572 -1.458 -20.433 1.00 96.75 92 THR A O 1
ATOM 763 N N . SER A 1 93 ? -4.164 -1.468 -18.695 1.00 96.00 93 SER A N 1
ATOM 764 C CA . SER A 1 93 ? -2.949 -1.327 -19.494 1.00 96.00 93 SER A CA 1
ATOM 765 C C . SER A 1 93 ? -1.723 -1.745 -18.695 1.00 96.00 93 SER A C 1
ATOM 767 O O . SER A 1 93 ? -1.724 -1.712 -17.465 1.00 96.00 93 SER A O 1
ATOM 769 N N . LYS A 1 94 ? -0.650 -2.083 -19.403 1.00 93.81 94 LYS A N 1
ATOM 770 C CA . LYS A 1 94 ? 0.671 -2.355 -18.837 1.00 93.81 94 LYS A CA 1
ATOM 771 C C . LYS A 1 94 ? 1.732 -1.807 -19.773 1.00 93.81 94 LYS A C 1
ATOM 773 O O . LYS A 1 94 ? 1.508 -1.753 -20.982 1.00 93.81 94 LYS A O 1
ATOM 778 N N . GLY A 1 95 ? 2.875 -1.442 -19.227 1.00 91.69 95 GLY A N 1
ATOM 779 C CA . GLY A 1 95 ? 3.975 -0.972 -20.040 1.00 91.69 95 GLY A CA 1
ATOM 780 C C . GLY A 1 95 ? 5.277 -0.938 -19.279 1.00 91.69 95 GLY A C 1
ATOM 781 O O . GLY A 1 95 ? 5.342 -1.176 -18.069 1.00 91.69 95 GLY A O 1
ATOM 782 N N . SER A 1 96 ? 6.317 -0.666 -20.043 1.00 90.56 96 SER A N 1
ATOM 783 C CA . SER A 1 96 ? 7.632 -0.400 -19.517 1.00 90.56 96 SER A CA 1
ATOM 784 C C . SER A 1 96 ? 8.317 0.674 -20.341 1.00 90.56 96 SER A C 1
ATOM 786 O O . SER A 1 96 ? 8.012 0.867 -21.520 1.00 90.56 96 SER A O 1
ATOM 788 N N . TYR A 1 97 ? 9.235 1.389 -19.706 1.00 90.19 97 TYR A N 1
ATOM 789 C CA . TYR A 1 97 ? 9.985 2.458 -20.340 1.00 90.19 97 TYR A CA 1
ATOM 790 C C . TYR A 1 97 ? 11.434 2.412 -19.878 1.00 90.19 97 TYR A C 1
ATOM 792 O O . TYR A 1 97 ? 11.722 2.416 -18.684 1.00 90.19 97 TYR A O 1
ATOM 800 N N . SER A 1 98 ? 12.351 2.351 -20.839 1.00 88.06 98 SER A N 1
ATOM 801 C CA . SER A 1 98 ? 13.788 2.407 -20.585 1.00 88.06 98 SER A CA 1
ATOM 802 C C . SER A 1 98 ? 14.291 3.800 -20.923 1.00 88.06 98 SER A C 1
ATOM 804 O O . SER A 1 98 ? 14.107 4.272 -22.045 1.00 88.06 98 SER A O 1
ATOM 806 N N . TYR A 1 99 ? 14.973 4.441 -19.980 1.00 87.94 99 TYR A N 1
ATOM 807 C CA . TYR A 1 99 ? 15.562 5.754 -20.210 1.00 87.94 99 TYR A CA 1
ATOM 808 C C . TYR A 1 99 ? 16.867 5.599 -20.994 1.00 87.94 99 TYR A C 1
ATOM 810 O O . TYR A 1 99 ? 17.775 4.905 -20.557 1.00 87.94 99 TYR A O 1
ATOM 818 N N . PHE A 1 100 ? 16.987 6.243 -22.157 1.00 82.88 100 PHE A N 1
ATOM 819 C CA . PHE A 1 100 ? 18.191 6.111 -22.992 1.00 82.88 100 PHE A CA 1
ATOM 820 C C . PHE A 1 100 ? 19.428 6.801 -22.383 1.00 82.88 100 PHE A C 1
ATOM 822 O O . PHE A 1 100 ? 20.556 6.379 -22.610 1.00 82.88 100 PHE A O 1
ATOM 829 N N . TRP A 1 101 ? 19.221 7.847 -21.582 1.00 85.06 101 TRP A N 1
ATOM 830 C CA . TRP A 1 101 ? 20.278 8.641 -20.939 1.00 85.06 101 TRP A CA 1
ATOM 831 C C . TRP A 1 101 ? 20.490 8.297 -19.455 1.00 85.06 101 TRP A C 1
ATOM 833 O O . TRP A 1 101 ? 21.145 9.050 -18.738 1.00 85.06 101 TRP A O 1
ATOM 843 N N . SER A 1 102 ? 19.906 7.203 -18.958 1.00 82.44 102 SER A N 1
ATOM 844 C CA . SER A 1 102 ? 19.995 6.809 -17.549 1.00 82.44 102 SER A CA 1
ATOM 845 C C . SER A 1 102 ? 20.009 5.288 -17.400 1.00 82.44 102 SER A C 1
ATOM 847 O O . SER A 1 102 ? 19.600 4.555 -18.291 1.00 82.44 102 SER A O 1
ATOM 849 N N . THR A 1 103 ? 20.462 4.799 -16.249 1.00 80.56 103 THR A N 1
ATOM 850 C CA . THR A 1 103 ? 20.360 3.381 -15.867 1.00 80.56 103 THR A CA 1
ATOM 851 C C . THR A 1 103 ? 18.966 3.007 -15.342 1.00 80.56 103 THR A C 1
ATOM 853 O O . THR A 1 103 ? 18.754 1.873 -14.915 1.00 80.56 103 THR A O 1
ATOM 856 N N . GLY A 1 104 ? 18.021 3.954 -15.354 1.00 81.44 104 GLY A N 1
ATOM 857 C CA . GLY A 1 104 ? 16.650 3.769 -14.887 1.00 81.44 104 GLY A CA 1
ATOM 858 C C . GLY A 1 104 ? 15.748 3.008 -15.863 1.00 81.44 104 GLY A C 1
ATOM 859 O O . GLY A 1 104 ? 15.924 3.051 -17.084 1.00 81.44 104 GLY A O 1
ATOM 860 N N . PHE A 1 105 ? 14.733 2.353 -15.305 1.00 84.19 105 PHE A N 1
ATOM 861 C CA . PHE A 1 105 ? 13.687 1.643 -16.030 1.00 84.19 105 PHE A CA 1
ATOM 862 C C . PHE A 1 105 ? 12.390 1.699 -15.227 1.00 84.19 105 PHE A C 1
ATOM 864 O O . PHE A 1 105 ? 12.392 1.365 -14.041 1.00 84.19 105 PHE A O 1
ATOM 871 N N . ASP A 1 106 ? 11.299 2.065 -15.892 1.00 88.69 106 ASP A N 1
ATOM 872 C CA . ASP A 1 106 ? 9.973 2.115 -15.292 1.00 88.69 106 ASP A CA 1
ATOM 873 C C . ASP A 1 106 ? 9.125 0.947 -15.776 1.00 88.69 106 ASP A C 1
ATOM 875 O O . ASP A 1 106 ? 9.149 0.568 -16.950 1.00 88.69 106 ASP A O 1
ATOM 879 N N . VAL A 1 107 ? 8.328 0.408 -14.859 1.00 88.44 107 VAL A N 1
ATOM 880 C CA . VAL A 1 107 ? 7.268 -0.560 -15.137 1.00 88.44 107 VAL A CA 1
ATOM 881 C C . VAL A 1 107 ? 6.005 -0.031 -14.502 1.00 88.44 107 VAL A C 1
ATOM 883 O O . VAL A 1 107 ? 6.023 0.388 -13.347 1.00 88.44 107 VAL A O 1
ATOM 886 N N . TRP A 1 108 ? 4.901 -0.092 -15.233 1.00 91.62 108 TRP A N 1
ATOM 887 C CA . TRP A 1 108 ? 3.606 0.292 -14.697 1.00 91.62 108 TRP A CA 1
ATOM 888 C C . TRP A 1 108 ? 2.517 -0.659 -15.164 1.00 91.62 108 TRP A C 1
ATOM 890 O O . TRP A 1 108 ? 2.578 -1.249 -16.250 1.00 91.62 108 TRP A O 1
ATOM 900 N N . ILE A 1 109 ? 1.486 -0.773 -14.334 1.00 93.44 109 ILE A N 1
ATOM 901 C CA . ILE A 1 109 ? 0.222 -1.407 -14.687 1.00 93.44 109 ILE A CA 1
ATOM 902 C C . ILE A 1 109 ? -0.902 -0.502 -14.192 1.00 93.44 109 ILE A C 1
ATOM 904 O O . ILE A 1 109 ? -0.805 0.072 -13.111 1.00 93.44 109 ILE A O 1
ATOM 908 N N . ASN A 1 110 ? -1.975 -0.403 -14.967 1.00 93.50 110 ASN A N 1
ATOM 909 C CA . ASN A 1 110 ? -3.191 0.285 -14.558 1.00 93.50 110 ASN A CA 1
ATOM 910 C C . ASN A 1 110 ? -4.251 -0.766 -14.231 1.00 93.50 110 ASN A C 1
ATOM 912 O O . ASN A 1 110 ? -4.712 -1.490 -15.119 1.00 93.50 110 ASN A O 1
ATOM 916 N N . ILE A 1 111 ? -4.632 -0.849 -12.959 1.00 92.56 111 ILE A N 1
ATOM 917 C CA . ILE A 1 111 ? -5.652 -1.775 -12.458 1.00 92.56 111 ILE A CA 1
ATOM 918 C C . ILE A 1 111 ? -6.950 -1.008 -12.240 1.00 92.56 111 ILE A C 1
ATOM 920 O O . ILE A 1 111 ? -6.940 0.087 -11.683 1.00 92.56 111 ILE A O 1
ATOM 924 N N . LYS A 1 112 ? -8.074 -1.601 -12.640 1.00 92.00 112 LYS A N 1
ATOM 925 C CA . LYS A 1 112 ? -9.408 -1.114 -12.294 1.00 92.00 112 LYS A CA 1
ATOM 926 C C . LYS A 1 112 ? -10.111 -2.154 -11.426 1.00 92.00 112 LYS A C 1
ATOM 928 O O . LYS A 1 112 ? -10.260 -3.298 -11.851 1.00 92.00 112 LYS A O 1
ATOM 933 N N . ASN A 1 113 ? -10.551 -1.738 -10.240 1.00 92.25 113 ASN A N 1
ATOM 934 C CA . ASN A 1 113 ? -11.457 -2.526 -9.405 1.00 92.25 113 ASN A CA 1
ATOM 935 C C . ASN A 1 113 ? -12.820 -2.635 -10.111 1.00 92.25 113 ASN A C 1
ATOM 937 O O . ASN A 1 113 ? -13.372 -1.617 -10.539 1.00 92.25 113 ASN A O 1
ATOM 941 N N . THR A 1 114 ? -13.327 -3.855 -10.272 1.00 93.56 114 THR A N 1
ATOM 942 C CA . THR A 1 114 ? -14.647 -4.134 -10.865 1.00 93.56 114 THR A CA 1
ATOM 943 C C . THR A 1 114 ? -15.652 -4.662 -9.846 1.00 93.56 114 THR A C 1
ATOM 945 O O . THR A 1 114 ? -16.798 -4.918 -10.201 1.00 93.56 114 THR A O 1
ATOM 948 N N . ASP A 1 115 ? -15.228 -4.817 -8.596 1.00 91.94 115 ASP A N 1
ATOM 949 C CA . ASP A 1 115 ? -16.052 -5.243 -7.474 1.00 91.94 115 ASP A CA 1
ATOM 950 C C . ASP A 1 115 ? -16.735 -4.035 -6.797 1.00 91.94 115 ASP A C 1
ATOM 952 O O . ASP A 1 115 ? -16.367 -2.875 -6.994 1.00 91.94 115 ASP A O 1
ATOM 956 N N . ILE A 1 116 ? -17.731 -4.318 -5.959 1.00 90.69 116 ILE A N 1
ATOM 957 C CA . ILE A 1 116 ? -18.371 -3.363 -5.047 1.00 90.69 116 ILE A CA 1
ATOM 958 C C . ILE A 1 116 ? -17.596 -3.202 -3.730 1.00 90.69 116 ILE A C 1
ATOM 960 O O . ILE A 1 116 ? -17.887 -2.300 -2.944 1.00 90.69 116 ILE A O 1
ATOM 964 N N . LYS A 1 117 ? -16.627 -4.087 -3.460 1.00 87.25 117 LYS A N 1
ATOM 965 C CA . LYS A 1 117 ? -15.785 -4.048 -2.258 1.00 87.25 117 LYS A CA 1
ATOM 966 C C . LYS A 1 117 ? -14.780 -2.893 -2.329 1.00 87.25 117 LYS A C 1
ATOM 968 O O . LYS A 1 117 ? -14.129 -2.681 -3.353 1.00 87.25 117 LYS A O 1
ATOM 973 N N . SER A 1 118 ? -14.615 -2.184 -1.215 1.00 82.88 118 SER A N 1
ATOM 974 C CA . SER A 1 118 ? -13.592 -1.154 -1.017 1.00 82.88 118 SER A CA 1
ATOM 975 C C . SER A 1 118 ? -12.545 -1.617 -0.000 1.00 82.88 118 SER A C 1
ATOM 977 O O . SER A 1 118 ? -12.796 -2.506 0.812 1.00 82.88 118 SER A O 1
ATOM 979 N N . GLY A 1 119 ? -11.349 -1.036 -0.062 1.00 85.94 119 GLY A N 1
ATOM 980 C CA . GLY A 1 119 ? -10.247 -1.383 0.829 1.00 85.94 119 GLY A CA 1
ATOM 981 C C . GLY A 1 119 ? -8.901 -0.944 0.270 1.00 85.94 119 GLY A C 1
ATOM 982 O O . GLY A 1 119 ? -8.830 -0.233 -0.734 1.00 85.94 119 GLY A O 1
ATOM 983 N N . THR A 1 120 ? -7.834 -1.383 0.927 1.00 85.44 120 THR A N 1
ATOM 984 C CA . THR A 1 120 ? -6.465 -1.250 0.431 1.00 85.44 120 THR A CA 1
ATOM 985 C C . THR A 1 120 ? -6.060 -2.528 -0.293 1.00 85.44 120 THR A C 1
ATOM 987 O O . THR A 1 120 ? -6.448 -3.632 0.087 1.00 85.44 120 THR A O 1
ATOM 990 N N . PHE A 1 121 ? -5.277 -2.386 -1.354 1.00 86.81 121 PHE A N 1
ATOM 991 C CA . PHE A 1 121 ? -4.641 -3.509 -2.030 1.00 86.81 121 PHE A CA 1
ATOM 992 C C . PHE A 1 121 ? -3.157 -3.208 -2.195 1.00 86.81 121 PHE A C 1
ATOM 994 O O . PHE A 1 121 ? -2.750 -2.050 -2.196 1.00 86.81 121 PHE A O 1
ATOM 1001 N N . THR A 1 122 ? -2.363 -4.264 -2.330 1.00 86.81 122 THR A N 1
ATOM 1002 C CA . THR A 1 122 ? -0.927 -4.167 -2.588 1.00 86.81 122 THR A CA 1
ATOM 1003 C C . THR A 1 122 ? -0.631 -4.831 -3.919 1.00 86.81 122 THR A C 1
ATOM 1005 O O . THR A 1 122 ? 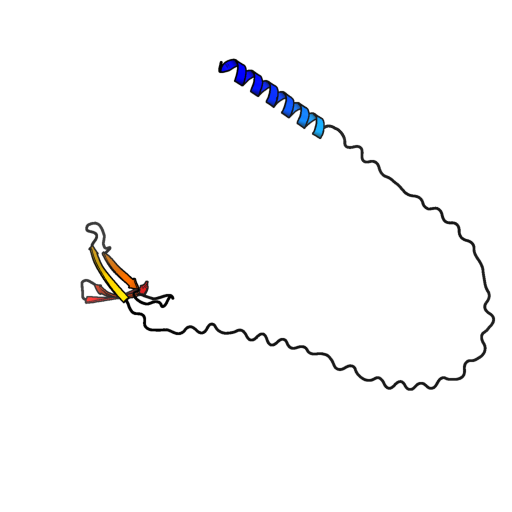-1.031 -5.973 -4.153 1.00 86.81 122 THR A O 1
ATOM 1008 N N . VAL A 1 123 ? 0.081 -4.129 -4.793 1.00 86.81 123 VAL A N 1
ATOM 1009 C CA . VAL A 1 123 ? 0.529 -4.660 -6.081 1.00 86.81 123 VAL A CA 1
ATOM 1010 C C . VAL A 1 123 ? 1.976 -5.085 -5.947 1.00 86.81 123 VAL A C 1
ATOM 1012 O O . VAL A 1 123 ? 2.829 -4.265 -5.630 1.00 86.81 123 VAL A O 1
ATOM 1015 N N . VAL A 1 124 ? 2.267 -6.358 -6.218 1.00 90.50 124 VAL A N 1
ATOM 1016 C CA . VAL A 1 124 ? 3.626 -6.907 -6.141 1.00 90.50 124 VAL A CA 1
ATOM 1017 C C . VAL A 1 124 ? 4.178 -7.143 -7.545 1.00 90.50 124 VAL A C 1
ATOM 1019 O O . VAL A 1 124 ? 3.666 -7.961 -8.309 1.00 90.50 124 VAL A O 1
ATOM 1022 N N . PHE A 1 125 ? 5.262 -6.451 -7.874 1.00 90.25 125 PHE A N 1
ATOM 1023 C CA . PHE A 1 125 ? 6.021 -6.588 -9.108 1.00 90.25 125 PHE A CA 1
ATOM 1024 C C . PHE A 1 125 ? 7.196 -7.533 -8.888 1.00 90.25 125 PHE A C 1
ATOM 1026 O O . PHE A 1 125 ? 8.119 -7.211 -8.143 1.00 90.25 125 PHE A O 1
ATOM 1033 N N . ASN A 1 126 ? 7.194 -8.672 -9.575 1.00 92.69 126 ASN A N 1
ATOM 1034 C CA . ASN A 1 126 ? 8.337 -9.580 -9.628 1.00 92.69 126 ASN A CA 1
ATOM 1035 C C . ASN A 1 126 ? 9.098 -9.338 -10.933 1.00 92.69 126 ASN A C 1
ATOM 1037 O O . ASN A 1 126 ? 8.583 -9.605 -12.018 1.00 92.69 126 ASN A O 1
ATOM 1041 N N . LEU A 1 127 ? 10.307 -8.795 -10.827 1.00 88.81 127 LEU A N 1
ATOM 1042 C CA . LEU A 1 127 ? 11.106 -8.316 -11.949 1.00 88.81 127 LEU A CA 1
ATOM 1043 C C . LEU A 1 127 ? 12.320 -9.222 -12.167 1.00 88.81 127 LEU A C 1
ATOM 1045 O O . LEU A 1 127 ? 12.979 -9.638 -11.212 1.00 88.81 127 LEU A O 1
ATOM 1049 N N . ILE A 1 128 ? 12.643 -9.482 -13.433 1.00 89.62 128 ILE A N 1
ATOM 1050 C CA . ILE A 1 128 ? 13.885 -10.137 -13.855 1.00 89.62 128 ILE A CA 1
ATOM 1051 C C . ILE A 1 128 ? 14.698 -9.097 -14.623 1.00 89.62 128 ILE A C 1
ATOM 1053 O O . ILE A 1 128 ? 14.266 -8.601 -15.661 1.00 89.62 128 ILE A O 1
ATOM 1057 N N . LEU A 1 129 ? 15.860 -8.744 -14.089 1.00 84.06 129 LEU A N 1
ATOM 1058 C CA . LEU A 1 129 ? 16.763 -7.750 -14.650 1.00 84.06 129 LEU A CA 1
ATOM 1059 C C . LEU A 1 129 ? 17.693 -8.383 -15.691 1.00 84.06 129 LEU A C 1
ATOM 1061 O O . LEU A 1 129 ? 17.880 -9.604 -15.753 1.00 84.06 129 LEU A O 1
ATOM 1065 N N . LYS A 1 130 ? 18.333 -7.530 -16.496 1.00 76.62 130 LYS A N 1
ATOM 1066 C CA . LYS A 1 130 ? 19.387 -7.952 -17.424 1.00 76.62 130 LYS A CA 1
ATOM 1067 C C . LYS A 1 130 ? 20.488 -8.693 -16.650 1.00 76.62 130 LYS A C 1
ATOM 1069 O O . LYS A 1 130 ? 20.971 -8.198 -15.639 1.00 76.62 130 LYS A O 1
ATOM 1074 N N . GLY A 1 131 ? 20.867 -9.880 -17.124 1.00 85.50 131 GLY A N 1
ATOM 1075 C CA . GLY A 1 131 ? 21.799 -10.771 -16.418 1.00 85.50 131 GLY A CA 1
ATOM 1076 C C . GLY A 1 131 ? 21.130 -11.780 -15.473 1.00 85.50 131 GLY A C 1
ATOM 1077 O O . GLY A 1 131 ? 21.829 -12.544 -14.822 1.00 85.50 131 GLY A O 1
ATOM 1078 N N . GLY A 1 132 ? 19.792 -11.816 -15.410 1.00 90.31 132 GLY A N 1
ATOM 1079 C CA . GLY A 1 132 ? 19.030 -12.857 -14.706 1.00 90.31 132 GLY A CA 1
ATOM 1080 C C . GLY A 1 132 ? 18.771 -12.589 -13.221 1.00 90.31 132 GLY A C 1
ATOM 1081 O O . GLY A 1 132 ? 18.094 -13.386 -12.571 1.00 90.31 132 GLY A O 1
ATOM 1082 N N . ALA A 1 133 ? 19.261 -11.469 -12.681 1.00 89.88 133 ALA A N 1
ATOM 1083 C CA . ALA A 1 133 ? 18.976 -11.061 -11.309 1.00 89.88 133 ALA A CA 1
ATOM 1084 C C . ALA A 1 133 ? 17.469 -10.831 -11.108 1.00 89.88 133 ALA A C 1
ATOM 1086 O O . ALA A 1 133 ? 16.807 -10.242 -11.961 1.00 89.88 133 ALA A O 1
ATOM 1087 N N . LYS A 1 134 ? 16.923 -11.282 -9.977 1.00 94.12 134 LYS A N 1
ATOM 1088 C CA . LYS A 1 134 ? 15.502 -11.128 -9.634 1.00 94.12 134 LYS A CA 1
ATOM 1089 C C . LYS A 1 134 ? 15.336 -10.076 -8.544 1.00 94.12 134 LYS A C 1
ATOM 1091 O O . LYS A 1 134 ? 16.142 -10.017 -7.620 1.00 94.12 134 LYS A O 1
ATOM 1096 N N . THR A 1 135 ? 14.292 -9.263 -8.632 1.00 90.25 135 THR A N 1
ATOM 1097 C CA . THR A 1 135 ? 13.939 -8.296 -7.586 1.00 90.25 135 THR A CA 1
ATOM 1098 C C . THR A 1 135 ? 12.427 -8.151 -7.467 1.00 90.25 135 THR A C 1
ATOM 1100 O O . THR A 1 135 ? 11.701 -8.404 -8.428 1.00 90.25 135 THR A O 1
ATOM 1103 N N . THR A 1 136 ? 11.956 -7.743 -6.291 1.00 93.62 136 THR A N 1
ATOM 1104 C CA . THR A 1 136 ? 10.534 -7.553 -6.003 1.00 93.62 136 THR A CA 1
ATOM 1105 C C . THR A 1 136 ? 10.291 -6.130 -5.517 1.00 93.62 136 THR A C 1
ATOM 1107 O O . THR A 1 136 ? 11.061 -5.598 -4.713 1.00 93.62 136 THR A O 1
ATOM 1110 N N . LYS A 1 137 ? 9.227 -5.502 -6.019 1.00 90.06 137 LYS A N 1
ATOM 1111 C CA . LYS A 1 137 ? 8.757 -4.178 -5.593 1.00 90.06 137 LYS A CA 1
ATOM 1112 C C . LYS A 1 137 ? 7.270 -4.240 -5.290 1.00 90.06 137 LYS A C 1
ATOM 1114 O O . LYS A 1 137 ? 6.555 -4.976 -5.960 1.00 90.06 137 LYS A O 1
ATOM 1119 N N . SER A 1 138 ? 6.823 -3.457 -4.318 1.00 90.69 138 SER A N 1
ATOM 1120 C CA . SER A 1 138 ? 5.412 -3.374 -3.953 1.00 90.69 138 SER A CA 1
ATOM 1121 C C . SER A 1 138 ? 4.952 -1.924 -3.954 1.00 90.69 138 SER A C 1
ATOM 1123 O O . SER A 1 138 ? 5.740 -1.043 -3.603 1.00 90.69 138 SER A O 1
ATOM 1125 N N . ALA A 1 139 ? 3.705 -1.703 -4.358 1.00 83.62 139 ALA A N 1
ATOM 1126 C CA . ALA A 1 139 ? 3.013 -0.418 -4.324 1.00 83.62 139 ALA A CA 1
ATOM 1127 C C . ALA A 1 139 ? 1.633 -0.578 -3.680 1.00 83.62 139 ALA A C 1
ATOM 1129 O O . ALA A 1 139 ? 1.057 -1.688 -3.809 1.00 83.62 139 ALA A O 1
#

Secondary structure (DSSP, 8-state):
-HHHHHHHHHHHHHHHHHHHHHHHHS--------------------------------------------------------------EEEEEEEEEE-TTSS-EEEEEEEEE-SS-------EEEEE-TTS-EEEEE-

Organism: NCBI:txid412755

Foldseek 3Di:
DPVVVVVVVVVVVVVVVVVVVVVVPDDDDDDDDDDDDDDDDDDDDDDDDDDDDDDDDDDPDDDDDDDDPDPDPPPPPDDPDDDDDDFDKDWPDWDKDDDPPDPDIDTDIDMDGPDPDDDDDKDKDWDQDPVGDIDIDID

Radius of gyration: 45.72 Å; chains: 1; bounding box: 49×78×109 Å